Protein AF-A0A1V8NS09-F1 (afdb_monomer_lite)

Sequence (98 aa):
YKRRHLEYQLEYAQAYNNIHRMAGLQRALRHIDEYCTDGRLPKQKDRKVANKQRKVTTRQYELEQARISGKSEKIADRQAKLAEAREELAQARAELNH

Foldseek 3Di:
DQQVVLVVQLVVCVVVVVLVSNVVSLVVNVVCVVPVPPDDDQDVLSVQLVVLSVQLVVLNVQLVVCVVVVVVVVNVVSSVSSSVSVVSNVVSVVVVVD

Structure (mmCIF, N/CA/C/O backbone):
data_AF-A0A1V8NS09-F1
#
_entry.id   AF-A0A1V8NS09-F1
#
loop_
_atom_site.group_PDB
_atom_site.id
_atom_site.type_symbol
_atom_site.label_atom_id
_atom_site.label_alt_id
_atom_site.label_comp_id
_atom_site.label_asym_id
_atom_site.label_entity_id
_atom_site.label_seq_id
_atom_site.pdbx_PDB_ins_code
_atom_site.Cartn_x
_atom_site.Cartn_y
_atom_site.Cartn_z
_atom_site.occupancy
_atom_site.B_iso_or_equiv
_atom_site.auth_seq_id
_atom_site.auth_comp_id
_atom_site.auth_asym_id
_atom_site.auth_atom_id
_atom_site.pdbx_PDB_model_num
ATOM 1 N N . TYR A 1 1 ? 15.600 -6.358 -9.548 1.00 51.69 1 TYR A N 1
ATOM 2 C CA . TYR A 1 1 ? 15.520 -7.558 -8.686 1.00 51.69 1 TYR A CA 1
ATOM 3 C C . TYR A 1 1 ? 14.811 -7.298 -7.354 1.00 51.69 1 TYR A C 1
ATOM 5 O O . TYR A 1 1 ? 13.778 -7.909 -7.123 1.00 51.69 1 TYR A O 1
ATOM 13 N N . LYS A 1 2 ? 15.272 -6.357 -6.508 1.00 64.69 2 LYS A N 1
ATOM 14 C CA . LYS A 1 2 ? 14.659 -6.103 -5.181 1.00 64.69 2 LYS A CA 1
ATOM 15 C C . LYS A 1 2 ? 13.182 -5.662 -5.217 1.00 64.69 2 LYS A C 1
ATOM 17 O O . LYS A 1 2 ? 12.396 -6.153 -4.416 1.00 64.69 2 LYS A O 1
ATOM 22 N N . ARG A 1 3 ? 12.779 -4.807 -6.170 1.00 67.12 3 ARG A N 1
ATOM 23 C CA . ARG A 1 3 ? 11.380 -4.345 -6.307 1.00 67.12 3 ARG A CA 1
ATOM 24 C C . ARG A 1 3 ? 10.399 -5.485 -6.597 1.00 67.12 3 ARG A C 1
ATOM 26 O O . ARG A 1 3 ? 9.461 -5.687 -5.839 1.00 67.12 3 ARG A O 1
ATOM 33 N N . ARG A 1 4 ? 10.669 -6.247 -7.661 1.00 65.00 4 ARG A N 1
ATOM 34 C CA . ARG A 1 4 ? 9.799 -7.323 -8.164 1.00 65.00 4 ARG A CA 1
ATOM 35 C C . ARG A 1 4 ? 9.566 -8.420 -7.115 1.00 65.00 4 ARG A C 1
ATOM 37 O O . ARG A 1 4 ? 8.480 -8.971 -7.013 1.00 65.00 4 ARG A O 1
ATOM 44 N N . HIS A 1 5 ? 10.569 -8.678 -6.275 1.00 72.12 5 HIS A N 1
ATOM 45 C CA . HIS A 1 5 ? 10.450 -9.608 -5.152 1.00 72.12 5 HIS A CA 1
ATOM 46 C C . HIS A 1 5 ? 9.546 -9.074 -4.025 1.00 72.12 5 HIS A C 1
ATOM 48 O O . HIS A 1 5 ? 8.720 -9.812 -3.500 1.00 72.12 5 HIS A O 1
ATOM 54 N N . LEU A 1 6 ? 9.661 -7.791 -3.664 1.00 70.12 6 LEU A N 1
ATOM 55 C CA . LEU A 1 6 ? 8.772 -7.168 -2.673 1.00 70.12 6 LEU A CA 1
ATOM 56 C C . LEU A 1 6 ? 7.332 -7.046 -3.177 1.00 70.12 6 LEU A C 1
ATOM 58 O O . LEU A 1 6 ? 6.406 -7.122 -2.378 1.00 70.12 6 LEU A O 1
ATOM 62 N N . GLU A 1 7 ? 7.149 -6.872 -4.486 1.00 67.88 7 GLU A N 1
ATOM 63 C CA . GLU A 1 7 ? 5.840 -6.913 -5.146 1.00 67.88 7 GLU A CA 1
ATOM 64 C C . GLU A 1 7 ? 5.187 -8.282 -4.977 1.00 67.88 7 GLU A C 1
ATOM 66 O O . GLU A 1 7 ? 4.079 -8.358 -4.456 1.00 67.88 7 GLU A O 1
ATOM 71 N N . TYR A 1 8 ? 5.918 -9.355 -5.280 1.00 73.62 8 TYR A N 1
ATOM 72 C CA . TYR A 1 8 ? 5.437 -10.720 -5.079 1.00 73.62 8 TYR A CA 1
ATOM 73 C C . TYR A 1 8 ? 5.118 -11.019 -3.606 1.00 73.62 8 TYR A C 1
ATOM 75 O O . TYR A 1 8 ? 4.085 -11.596 -3.274 1.00 73.62 8 TYR A O 1
ATOM 83 N N . GLN A 1 9 ? 5.973 -10.573 -2.679 1.00 75.62 9 GLN A N 1
ATOM 84 C CA . GLN A 1 9 ? 5.695 -10.727 -1.250 1.00 75.62 9 GLN A CA 1
ATOM 85 C C . GLN A 1 9 ? 4.486 -9.907 -0.785 1.00 75.62 9 GLN A C 1
ATOM 87 O O . GLN A 1 9 ? 3.830 -10.296 0.182 1.00 75.62 9 GLN A O 1
ATOM 92 N N . LEU A 1 10 ? 4.200 -8.771 -1.429 1.00 71.75 10 LEU A N 1
ATOM 93 C CA . LEU A 1 10 ? 3.045 -7.935 -1.107 1.00 71.75 10 LEU A CA 1
ATOM 94 C C . LEU A 1 10 ? 1.755 -8.598 -1.582 1.00 71.75 10 LEU A C 1
ATOM 96 O O . LEU A 1 10 ? 0.789 -8.620 -0.827 1.00 71.75 10 LEU A O 1
ATOM 100 N N . GLU A 1 11 ? 1.775 -9.170 -2.782 1.00 68.00 11 GLU A N 1
ATOM 101 C CA . GLU A 1 11 ? 0.682 -9.956 -3.355 1.00 68.00 11 GLU A CA 1
ATOM 102 C C . GLU A 1 11 ? 0.383 -11.193 -2.491 1.00 68.00 11 GLU A C 1
ATOM 104 O O . GLU A 1 11 ? -0.760 -11.451 -2.117 1.00 68.00 11 GLU A O 1
ATOM 109 N N . TYR A 1 12 ? 1.429 -11.876 -2.019 1.00 73.62 12 TYR A N 1
ATOM 110 C CA . TYR A 1 12 ? 1.288 -12.958 -1.048 1.00 73.62 12 TYR A CA 1
ATOM 111 C C . TYR A 1 12 ? 0.711 -12.454 0.284 1.00 73.62 12 TYR A C 1
ATOM 113 O O . TYR A 1 12 ? -0.249 -13.005 0.809 1.00 73.62 12 TYR A O 1
ATOM 121 N N . ALA A 1 13 ? 1.241 -11.363 0.844 1.00 74.31 13 ALA A N 1
ATOM 122 C CA . ALA A 1 13 ? 0.719 -10.798 2.089 1.00 74.31 13 ALA A CA 1
ATOM 123 C C . ALA A 1 13 ? -0.742 -10.315 1.961 1.00 74.31 13 ALA A C 1
ATOM 125 O O . ALA A 1 13 ? -1.461 -10.315 2.962 1.00 74.31 13 ALA A O 1
ATOM 126 N N . GLN A 1 14 ? -1.178 -9.942 0.754 1.00 63.00 14 GLN A N 1
ATOM 127 C CA . GLN A 1 14 ? -2.560 -9.598 0.425 1.00 63.00 14 GLN A CA 1
ATOM 128 C C . GLN A 1 14 ? -3.471 -10.827 0.446 1.00 63.00 14 GLN A C 1
ATOM 130 O O . GLN A 1 14 ? -4.513 -10.773 1.095 1.00 63.00 14 GLN A O 1
ATOM 135 N N . ALA A 1 15 ? -3.062 -11.934 -0.180 1.00 68.31 15 ALA A N 1
ATOM 136 C CA . ALA A 1 15 ? -3.841 -13.176 -0.202 1.00 68.31 15 ALA A CA 1
ATOM 137 C C . ALA A 1 15 ? -4.168 -13.700 1.211 1.00 68.31 15 ALA A C 1
ATOM 139 O O . ALA A 1 15 ? -5.234 -14.261 1.440 1.00 68.31 15 ALA A O 1
ATOM 140 N N . TYR A 1 16 ? -3.280 -13.451 2.178 1.00 73.62 16 TYR A N 1
ATOM 141 C CA . TYR A 1 16 ? -3.449 -13.859 3.578 1.00 73.62 16 TYR A CA 1
ATOM 142 C C . TYR A 1 16 ? -3.912 -12.726 4.510 1.00 73.62 16 TYR A C 1
ATOM 144 O O . TYR A 1 16 ? -3.828 -12.857 5.731 1.00 73.62 16 TYR A O 1
ATOM 152 N N . ASN A 1 17 ? -4.361 -11.595 3.956 1.00 62.53 17 ASN A N 1
ATOM 153 C CA . ASN A 1 17 ? -4.857 -10.423 4.685 1.00 62.53 17 ASN A CA 1
ATOM 154 C C . ASN A 1 17 ? -3.914 -9.921 5.806 1.00 62.53 17 ASN A C 1
ATOM 156 O O . ASN A 1 17 ? -4.335 -9.427 6.856 1.00 62.53 17 ASN A O 1
ATOM 160 N N . ASN A 1 18 ? -2.601 -10.052 5.598 1.00 73.75 18 ASN A N 1
ATOM 161 C CA . ASN A 1 18 ? -1.593 -9.840 6.629 1.00 73.75 18 ASN A CA 1
ATOM 162 C C . ASN A 1 18 ? -1.134 -8.374 6.667 1.00 73.75 18 ASN A C 1
ATOM 164 O O . ASN A 1 18 ? -0.061 -8.000 6.184 1.00 73.75 18 ASN A O 1
ATOM 168 N N . ILE A 1 19 ? -1.983 -7.524 7.249 1.00 65.19 19 ILE 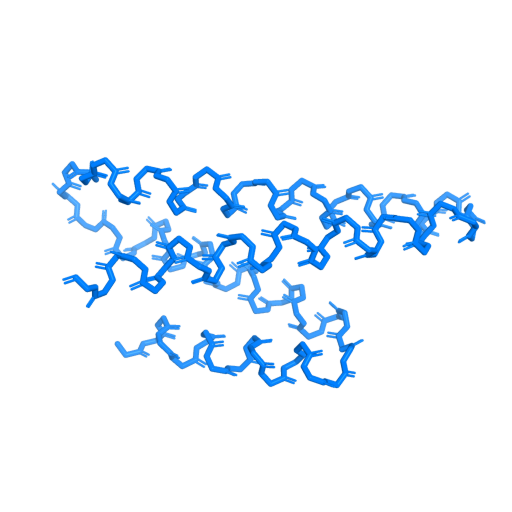A N 1
ATOM 169 C CA . ILE A 1 19 ? -1.870 -6.057 7.214 1.00 65.19 19 ILE A CA 1
ATOM 170 C C . ILE A 1 19 ? -0.493 -5.538 7.668 1.00 65.19 19 ILE A C 1
ATOM 172 O O . ILE A 1 19 ? 0.033 -4.604 7.060 1.00 65.19 19 ILE A O 1
ATOM 176 N N . HIS A 1 20 ? 0.109 -6.139 8.699 1.00 72.12 20 HIS A N 1
ATOM 177 C CA . HIS A 1 20 ? 1.413 -5.715 9.228 1.00 72.12 20 HIS A CA 1
ATOM 178 C C . HIS A 1 20 ? 2.551 -6.001 8.245 1.00 72.12 20 HIS A C 1
ATOM 180 O O . HIS A 1 20 ? 3.375 -5.127 7.966 1.00 72.12 20 HIS A O 1
ATOM 186 N N . ARG A 1 21 ? 2.553 -7.196 7.645 1.00 70.88 21 ARG A N 1
ATOM 187 C CA . ARG A 1 21 ? 3.531 -7.574 6.621 1.00 70.88 21 ARG A CA 1
ATOM 188 C C . ARG A 1 21 ? 3.386 -6.705 5.375 1.00 70.88 21 ARG A C 1
ATOM 190 O O . ARG A 1 21 ? 4.380 -6.209 4.850 1.00 70.88 21 ARG A O 1
ATOM 197 N N . MET A 1 22 ? 2.149 -6.428 4.964 1.00 68.69 22 MET A N 1
ATOM 198 C CA . MET A 1 22 ? 1.874 -5.496 3.869 1.00 68.69 22 MET A CA 1
ATOM 199 C C . MET A 1 22 ? 2.402 -4.088 4.166 1.00 68.69 22 MET A C 1
ATOM 201 O O . MET A 1 22 ? 2.902 -3.414 3.266 1.00 68.69 22 MET A O 1
ATOM 205 N N . ALA A 1 23 ? 2.318 -3.636 5.422 1.00 69.50 23 ALA A N 1
ATOM 206 C CA . ALA A 1 23 ? 2.825 -2.327 5.810 1.00 69.50 23 ALA A CA 1
ATOM 207 C C . ALA A 1 23 ? 4.346 -2.207 5.687 1.00 69.50 23 ALA A C 1
ATOM 209 O O . ALA A 1 23 ? 4.828 -1.239 5.091 1.00 69.50 23 ALA A O 1
ATOM 210 N N . GLY A 1 24 ? 5.084 -3.217 6.154 1.00 72.56 24 GLY A N 1
ATOM 211 C CA . GLY A 1 24 ? 6.538 -3.287 5.997 1.00 72.56 24 GLY A CA 1
ATOM 212 C C . GLY A 1 24 ? 6.967 -3.336 4.529 1.00 72.56 24 GLY A C 1
ATOM 213 O O . GLY A 1 24 ? 7.826 -2.562 4.106 1.00 72.56 24 GLY A O 1
ATOM 214 N N . LEU A 1 25 ? 6.303 -4.168 3.723 1.00 73.88 25 LEU A N 1
ATOM 215 C CA . LEU A 1 25 ? 6.597 -4.315 2.293 1.00 73.88 25 LEU A CA 1
ATOM 216 C C . LEU A 1 25 ? 6.326 -3.031 1.500 1.00 73.88 25 LEU A C 1
ATOM 218 O O . LEU A 1 25 ? 7.089 -2.686 0.600 1.00 73.88 25 LEU A O 1
ATOM 222 N N . GLN A 1 26 ? 5.291 -2.270 1.862 1.00 66.69 26 GLN A N 1
ATOM 223 C CA . GLN A 1 26 ? 5.014 -0.974 1.235 1.00 66.69 26 GLN A CA 1
ATOM 224 C C . GLN A 1 26 ? 6.035 0.094 1.608 1.00 66.69 26 GLN A C 1
ATOM 226 O O . GLN A 1 26 ? 6.396 0.915 0.766 1.00 66.69 26 GLN A O 1
ATOM 231 N N . ARG A 1 27 ? 6.547 0.061 2.840 1.00 71.62 27 ARG A N 1
ATOM 232 C CA . ARG A 1 27 ? 7.658 0.920 3.266 1.00 71.62 27 ARG A CA 1
ATOM 233 C C . ARG A 1 27 ? 8.930 0.598 2.482 1.00 71.62 27 ARG A C 1
ATOM 235 O O . ARG A 1 27 ? 9.562 1.512 1.967 1.00 71.62 27 ARG A O 1
ATOM 242 N N . ALA A 1 28 ? 9.238 -0.687 2.318 1.00 72.06 28 ALA A N 1
ATOM 243 C CA . ALA A 1 28 ? 10.380 -1.144 1.533 1.00 72.06 28 ALA A CA 1
ATOM 244 C C . ALA A 1 28 ? 10.255 -0.765 0.045 1.00 72.06 28 ALA A C 1
ATOM 246 O O . ALA A 1 28 ? 11.229 -0.330 -0.561 1.00 72.06 28 ALA A O 1
ATOM 247 N N . LEU A 1 29 ? 9.052 -0.857 -0.535 1.00 68.38 29 LEU A N 1
ATOM 248 C CA . LEU A 1 29 ? 8.798 -0.432 -1.915 1.00 68.38 29 LEU A CA 1
ATOM 249 C C . LEU A 1 29 ? 9.007 1.070 -2.117 1.00 68.38 29 LEU A C 1
ATOM 251 O O . LEU A 1 29 ? 9.655 1.447 -3.088 1.00 68.38 29 LEU A O 1
ATOM 255 N N . ARG A 1 30 ? 8.521 1.910 -1.193 1.00 67.38 30 ARG A N 1
ATOM 256 C CA . ARG A 1 30 ? 8.784 3.360 -1.223 1.00 67.38 30 ARG A CA 1
ATOM 257 C C . ARG A 1 30 ? 10.273 3.667 -1.166 1.00 67.38 30 ARG A C 1
ATOM 259 O O . ARG A 1 30 ? 10.744 4.482 -1.939 1.00 67.38 30 ARG A O 1
ATOM 266 N N . HIS A 1 31 ? 11.007 2.961 -0.312 1.00 68.00 31 HIS A N 1
ATOM 267 C CA . HIS A 1 31 ? 12.448 3.145 -0.188 1.00 68.00 31 HIS A CA 1
ATOM 268 C C . HIS A 1 31 ? 13.191 2.774 -1.481 1.00 68.00 31 HIS A C 1
ATOM 270 O O . HIS A 1 31 ? 14.186 3.395 -1.828 1.00 68.00 31 HIS A O 1
ATOM 276 N N . ILE A 1 32 ? 12.703 1.775 -2.222 1.00 65.19 32 ILE A N 1
ATOM 277 C CA . ILE A 1 32 ? 13.243 1.444 -3.546 1.00 65.19 32 ILE A CA 1
ATOM 278 C C . ILE A 1 32 ? 12.832 2.485 -4.589 1.00 65.19 32 ILE A C 1
ATOM 280 O O . ILE A 1 32 ? 13.658 2.831 -5.418 1.00 65.19 32 ILE A O 1
ATOM 284 N N . ASP A 1 33 ? 11.601 2.994 -4.570 1.00 62.09 33 ASP A N 1
ATOM 285 C CA . ASP A 1 33 ? 11.200 4.102 -5.453 1.00 62.09 33 ASP A CA 1
ATOM 286 C C . ASP A 1 33 ? 12.014 5.377 -5.177 1.00 62.09 33 ASP A C 1
ATOM 288 O O . ASP A 1 33 ? 12.373 6.090 -6.104 1.00 62.09 33 ASP A O 1
ATOM 292 N N . GLU A 1 34 ? 12.365 5.665 -3.926 1.00 63.00 34 GLU A N 1
ATOM 293 C CA . GLU A 1 34 ? 13.197 6.825 -3.588 1.00 63.00 34 GLU A CA 1
ATOM 294 C C . GLU A 1 34 ? 14.662 6.646 -4.004 1.00 63.00 34 GLU A C 1
ATOM 296 O O . GLU A 1 34 ? 15.268 7.603 -4.474 1.00 63.00 34 GLU A O 1
ATOM 301 N N . TYR A 1 35 ? 15.224 5.438 -3.877 1.00 59.09 35 TYR A N 1
ATOM 302 C CA . TYR A 1 35 ? 16.661 5.207 -4.091 1.00 59.09 35 TYR A CA 1
ATOM 303 C C . TYR A 1 35 ? 17.036 4.550 -5.427 1.00 59.09 35 TYR A C 1
ATOM 305 O O . TYR A 1 35 ? 18.177 4.676 -5.850 1.00 59.09 35 TYR A O 1
ATOM 313 N N . CYS A 1 36 ? 16.135 3.827 -6.099 1.00 55.91 36 CYS A N 1
ATOM 314 C CA . CYS A 1 36 ? 16.411 3.221 -7.413 1.00 55.91 36 CYS A CA 1
ATOM 315 C C . CYS A 1 36 ? 15.939 4.079 -8.591 1.00 55.91 36 CYS A C 1
ATOM 317 O O . CYS A 1 36 ? 16.194 3.702 -9.736 1.00 55.91 36 CYS A O 1
ATOM 319 N N . THR A 1 37 ? 15.277 5.213 -8.352 1.00 53.75 37 THR A N 1
ATOM 320 C CA . THR A 1 37 ? 14.942 6.170 -9.416 1.00 53.75 37 THR A CA 1
ATOM 321 C C . THR A 1 37 ? 16.139 7.088 -9.670 1.00 53.75 37 THR A C 1
ATOM 323 O O . THR A 1 37 ? 16.071 8.300 -9.497 1.00 53.75 37 THR A O 1
ATOM 326 N N . ASP A 1 38 ? 17.264 6.488 -10.059 1.00 44.50 38 ASP A N 1
ATOM 327 C CA . ASP A 1 38 ? 18.448 7.198 -10.536 1.00 44.50 38 ASP A CA 1
ATOM 328 C C . ASP A 1 38 ? 18.097 7.971 -11.825 1.00 44.50 38 ASP A C 1
ATOM 330 O O . ASP A 1 38 ? 17.951 7.410 -12.915 1.00 44.50 38 ASP A O 1
ATOM 334 N N . GLY A 1 39 ? 17.922 9.286 -11.689 1.00 48.31 39 GLY A N 1
ATOM 335 C CA . GLY A 1 39 ? 18.229 10.292 -12.712 1.00 48.31 39 GLY A CA 1
ATOM 336 C C . GLY A 1 39 ? 17.351 10.412 -13.966 1.00 48.31 39 GLY A C 1
ATOM 337 O O . GLY A 1 39 ? 17.607 11.306 -14.770 1.00 48.31 39 GLY A O 1
ATOM 338 N N . ARG A 1 40 ? 16.319 9.588 -14.184 1.00 52.41 40 ARG A N 1
ATOM 339 C CA . ARG A 1 40 ? 15.423 9.740 -15.353 1.00 52.41 40 ARG A CA 1
ATOM 340 C C . ARG A 1 40 ? 14.077 10.324 -14.948 1.00 52.41 40 ARG A C 1
ATOM 342 O O . ARG A 1 40 ? 13.431 9.814 -14.038 1.00 52.41 40 ARG A O 1
ATOM 349 N N . LEU A 1 41 ? 13.641 11.378 -15.650 1.00 51.38 41 LEU A N 1
ATOM 350 C CA . LEU A 1 41 ? 12.293 11.929 -15.499 1.00 51.38 41 LEU A CA 1
ATOM 351 C C . LEU A 1 41 ? 11.269 10.780 -15.595 1.00 51.38 41 LEU A C 1
ATOM 353 O O . LEU A 1 41 ? 11.244 10.093 -16.621 1.00 51.38 41 LEU A O 1
ATOM 357 N N . PRO A 1 42 ? 10.422 10.573 -14.572 1.00 55.50 42 PRO A N 1
ATOM 358 C CA . PRO A 1 42 ? 9.420 9.518 -14.601 1.00 55.50 42 PRO A CA 1
ATOM 359 C C . PRO A 1 42 ? 8.467 9.756 -15.776 1.00 55.50 42 PRO A C 1
ATOM 361 O O . PRO A 1 42 ? 7.906 10.851 -15.916 1.00 55.50 42 PRO A O 1
ATOM 364 N N . LYS A 1 43 ? 8.267 8.736 -16.622 1.00 64.38 43 LYS A N 1
ATOM 365 C CA . LYS A 1 43 ? 7.252 8.770 -17.686 1.00 64.38 43 LYS A CA 1
ATOM 366 C C . LYS A 1 43 ? 5.873 8.974 -17.036 1.00 64.38 43 LYS A C 1
ATOM 368 O O . LYS A 1 43 ? 5.687 8.703 -15.852 1.00 64.38 43 LYS A O 1
ATOM 373 N N . GLN A 1 44 ? 4.857 9.434 -17.774 1.00 63.88 44 GLN A N 1
ATOM 374 C CA . GLN A 1 44 ? 3.505 9.623 -17.199 1.00 63.88 44 GLN A CA 1
ATOM 375 C C . GLN A 1 44 ? 2.982 8.377 -16.454 1.00 63.88 44 GLN A C 1
ATOM 377 O O . GLN A 1 44 ? 2.350 8.511 -15.405 1.00 63.88 44 GLN A O 1
ATOM 382 N N . LYS A 1 45 ? 3.295 7.172 -16.954 1.00 62.38 45 LYS A N 1
ATOM 383 C CA . LYS A 1 45 ? 2.964 5.904 -16.290 1.00 62.38 45 LYS A CA 1
ATOM 384 C C . LYS A 1 45 ? 3.652 5.766 -14.916 1.00 62.38 45 LYS A C 1
ATOM 386 O O . LYS A 1 45 ? 2.997 5.380 -13.950 1.00 62.38 45 LYS A O 1
ATOM 391 N N . ASP A 1 46 ? 4.911 6.187 -14.783 1.00 68.25 46 ASP A N 1
ATOM 392 C CA . ASP A 1 46 ? 5.635 6.216 -13.501 1.00 68.25 46 ASP A CA 1
ATOM 393 C C . ASP A 1 46 ? 4.991 7.200 -12.512 1.00 68.25 46 ASP A C 1
ATOM 395 O O . ASP A 1 46 ? 4.841 6.892 -11.330 1.00 68.25 46 ASP A O 1
ATOM 399 N N . ARG A 1 47 ? 4.515 8.363 -12.989 1.00 73.12 47 ARG A N 1
ATOM 400 C CA . ARG A 1 47 ? 3.754 9.308 -12.147 1.00 73.12 47 ARG A CA 1
ATOM 401 C C . ARG A 1 47 ? 2.434 8.709 -11.659 1.00 73.12 47 ARG A C 1
ATOM 403 O O . ARG A 1 47 ? 2.064 8.923 -10.505 1.00 73.12 47 ARG A O 1
ATOM 410 N N . LYS A 1 48 ? 1.726 7.949 -12.504 1.00 77.19 48 LYS A N 1
ATOM 411 C CA . LYS A 1 48 ? 0.482 7.252 -12.127 1.00 77.19 48 LYS A CA 1
ATOM 412 C C . LYS A 1 48 ? 0.753 6.243 -11.008 1.00 77.19 48 LYS A C 1
ATOM 414 O O . LYS A 1 48 ? 0.062 6.271 -9.989 1.00 77.19 48 LYS A O 1
ATOM 419 N N . VAL A 1 49 ? 1.807 5.435 -11.142 1.00 75.94 49 VAL A N 1
ATOM 420 C CA . VAL A 1 49 ? 2.246 4.487 -10.105 1.00 75.94 49 VAL A CA 1
ATOM 421 C C . VAL A 1 49 ? 2.652 5.211 -8.820 1.00 75.94 49 VAL A C 1
ATOM 423 O O . VAL A 1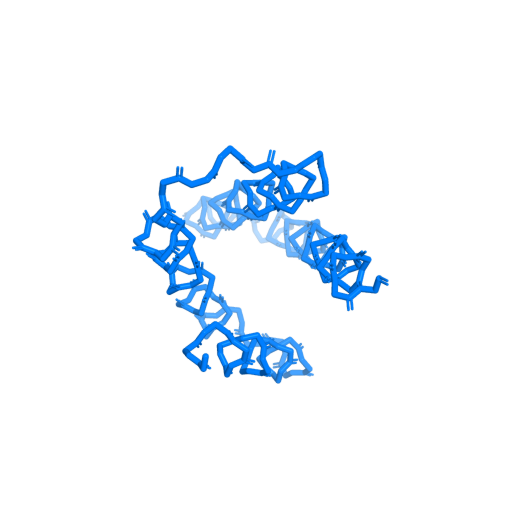 49 ? 2.192 4.834 -7.742 1.00 75.94 49 VAL A O 1
ATOM 426 N N . ALA A 1 50 ? 3.433 6.289 -8.912 1.00 75.31 50 ALA A N 1
ATOM 427 C CA . ALA A 1 50 ? 3.841 7.082 -7.753 1.00 75.31 50 ALA A CA 1
ATOM 428 C C . ALA A 1 50 ? 2.636 7.692 -7.010 1.00 75.31 50 ALA A C 1
ATOM 430 O O . ALA A 1 50 ? 2.565 7.640 -5.781 1.00 75.31 50 ALA A O 1
ATOM 431 N N . ASN A 1 51 ? 1.642 8.208 -7.737 1.00 79.38 51 ASN A N 1
ATOM 432 C CA . ASN A 1 51 ? 0.419 8.755 -7.147 1.00 79.38 51 ASN A CA 1
ATOM 433 C C . ASN A 1 51 ? -0.415 7.678 -6.445 1.00 79.38 51 ASN A C 1
ATOM 435 O O . ASN A 1 51 ? -0.858 7.884 -5.312 1.00 79.38 51 ASN A O 1
ATOM 439 N N . LYS A 1 52 ? -0.596 6.505 -7.066 1.00 81.56 52 LYS A N 1
ATOM 440 C CA . LYS A 1 52 ? -1.290 5.376 -6.426 1.00 81.56 52 LYS A CA 1
ATOM 441 C C . LYS A 1 52 ? -0.519 4.870 -5.199 1.00 81.56 52 LYS A C 1
ATOM 443 O O . LYS A 1 52 ? -1.124 4.587 -4.168 1.00 81.56 52 LYS A O 1
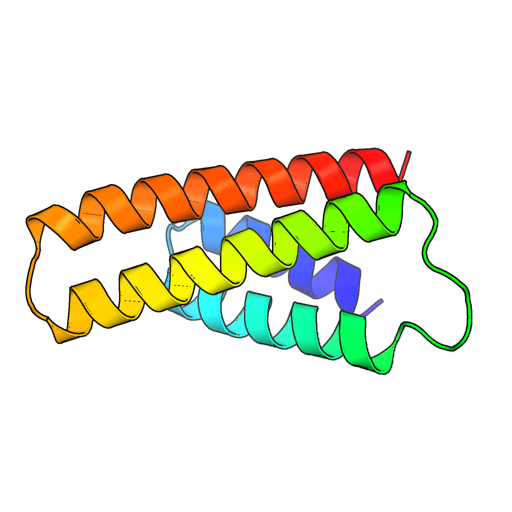ATOM 448 N N . GLN A 1 53 ? 0.814 4.870 -5.243 1.00 74.12 53 GLN A N 1
ATOM 449 C CA . GLN A 1 53 ? 1.661 4.507 -4.105 1.00 74.12 53 GLN A CA 1
ATOM 450 C C . GLN A 1 53 ? 1.513 5.491 -2.936 1.00 74.12 53 GLN A C 1
ATOM 452 O O . GLN A 1 53 ? 1.447 5.072 -1.773 1.00 74.12 53 GLN A O 1
ATOM 457 N N . ARG A 1 54 ? 1.415 6.795 -3.221 1.00 78.75 54 ARG A N 1
ATOM 458 C CA . ARG A 1 54 ? 1.097 7.816 -2.212 1.00 78.75 54 ARG A CA 1
ATOM 459 C C . ARG A 1 54 ? -0.294 7.590 -1.621 1.00 78.75 54 ARG A C 1
ATOM 461 O O . ARG A 1 54 ? -0.403 7.527 -0.401 1.00 78.75 54 ARG A O 1
ATOM 468 N N . LYS A 1 55 ? -1.316 7.347 -2.455 1.00 82.50 55 LYS A N 1
ATOM 469 C CA . LYS A 1 55 ? -2.694 7.049 -2.010 1.00 82.50 55 LYS A CA 1
ATOM 470 C C . LYS A 1 55 ? -2.727 5.871 -1.034 1.00 82.50 55 LYS A C 1
ATOM 472 O O . LYS A 1 55 ? -3.291 5.994 0.048 1.00 82.50 55 LYS A O 1
ATOM 477 N N . VAL A 1 56 ? -2.062 4.767 -1.372 1.00 80.56 56 VAL A N 1
ATOM 478 C CA . VAL A 1 56 ? -1.899 3.607 -0.484 1.00 80.56 56 VAL A CA 1
ATOM 479 C C . VAL A 1 56 ? -1.296 4.020 0.854 1.00 80.56 56 VAL A C 1
ATOM 481 O O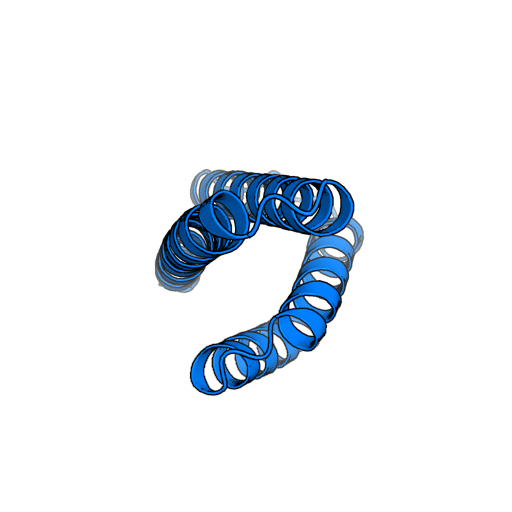 . VAL A 1 56 ? -1.852 3.697 1.896 1.00 80.56 56 VAL A O 1
ATOM 484 N N . THR A 1 57 ? -0.196 4.772 0.833 1.00 76.19 57 THR A N 1
ATOM 485 C CA . THR A 1 57 ? 0.498 5.223 2.049 1.00 76.19 57 THR A CA 1
ATOM 486 C C . THR A 1 57 ? -0.419 6.048 2.948 1.00 76.19 57 THR A C 1
ATOM 488 O O . THR A 1 57 ? -0.483 5.803 4.151 1.00 76.19 57 THR A O 1
ATOM 491 N N . THR A 1 58 ? -1.188 6.968 2.365 1.00 81.19 58 THR A N 1
ATOM 492 C CA . THR A 1 58 ? -2.192 7.750 3.090 1.00 81.19 58 THR A CA 1
ATOM 493 C C . THR A 1 58 ? -3.251 6.845 3.715 1.00 81.19 58 THR A C 1
ATOM 495 O O . THR A 1 58 ? -3.513 6.965 4.906 1.00 81.19 58 THR A O 1
ATOM 498 N N . ARG A 1 59 ? -3.809 5.879 2.970 1.00 83.56 59 ARG A N 1
ATOM 499 C CA . ARG A 1 59 ? -4.814 4.944 3.510 1.00 83.56 59 ARG A CA 1
ATOM 500 C C . ARG A 1 59 ? -4.267 4.060 4.631 1.00 83.56 59 ARG A C 1
ATOM 502 O O . ARG A 1 59 ? -4.995 3.754 5.569 1.00 83.56 59 ARG A O 1
ATOM 509 N N . GLN A 1 60 ? -2.992 3.673 4.568 1.00 78.38 60 GLN A N 1
ATOM 510 C CA . GLN A 1 60 ? -2.340 2.940 5.657 1.00 78.38 60 GLN A CA 1
ATOM 511 C C . GLN A 1 60 ? -2.256 3.781 6.922 1.00 78.38 60 GLN A C 1
ATOM 513 O O . GLN A 1 60 ? -2.566 3.286 8.000 1.00 78.38 60 GLN A O 1
ATOM 518 N N . TYR A 1 61 ? -1.852 5.042 6.777 1.00 79.19 61 TYR A N 1
ATOM 519 C CA . TYR A 1 61 ? -1.769 5.962 7.899 1.00 79.19 61 TYR A CA 1
ATOM 520 C C . TYR A 1 61 ? -3.152 6.212 8.507 1.00 79.19 61 TYR A C 1
ATOM 522 O O . TYR A 1 61 ? -3.315 6.105 9.715 1.00 79.19 61 TYR A O 1
ATOM 530 N N . GLU A 1 62 ? -4.178 6.437 7.682 1.00 82.75 62 GLU A N 1
ATOM 531 C CA . GLU A 1 62 ? -5.564 6.567 8.148 1.00 82.75 62 GLU A CA 1
ATOM 532 C C . GLU A 1 62 ? -6.052 5.320 8.900 1.00 82.75 62 GLU A C 1
ATOM 534 O O . GLU A 1 62 ? -6.744 5.440 9.910 1.00 82.75 62 GLU A O 1
ATOM 539 N N . LEU A 1 63 ? -5.689 4.125 8.424 1.00 81.81 63 LEU A N 1
ATOM 540 C CA . LEU A 1 63 ? -6.008 2.868 9.093 1.00 81.81 63 LEU A CA 1
ATOM 541 C C . LEU A 1 63 ? -5.291 2.744 10.445 1.00 81.81 63 LEU A C 1
ATOM 543 O O . LEU A 1 63 ? -5.896 2.315 11.424 1.00 81.81 63 LEU A O 1
ATOM 547 N N . GLU A 1 64 ? -4.016 3.115 10.513 1.00 80.12 64 GLU A N 1
ATOM 548 C CA . GLU A 1 64 ? -3.241 3.096 11.754 1.00 80.12 64 GLU A CA 1
ATOM 549 C C . GLU A 1 64 ? -3.796 4.095 12.774 1.00 80.12 64 GLU A C 1
ATOM 551 O O . GLU A 1 64 ? -4.023 3.736 13.927 1.00 80.12 64 GLU A O 1
ATOM 556 N N . GLN A 1 65 ? -4.144 5.305 12.334 1.00 81.19 65 GLN A N 1
ATOM 557 C CA . GLN A 1 65 ? -4.823 6.295 13.169 1.00 81.19 65 GLN A CA 1
ATOM 558 C C . GLN A 1 65 ? -6.193 5.796 13.651 1.00 81.19 65 GLN A C 1
ATOM 560 O O . GLN A 1 65 ? -6.537 5.977 14.817 1.00 81.19 65 GLN A O 1
ATOM 565 N N . ALA A 1 66 ? -6.969 5.114 12.799 1.00 84.19 66 ALA A N 1
ATOM 566 C CA . ALA A 1 66 ? -8.244 4.513 13.197 1.00 84.19 66 ALA A CA 1
ATOM 567 C C . ALA A 1 66 ? -8.066 3.391 14.238 1.00 84.19 66 ALA A C 1
ATOM 569 O O . ALA A 1 66 ? -8.882 3.283 15.155 1.00 84.19 66 ALA A O 1
ATOM 570 N N . ARG A 1 67 ? -6.988 2.599 14.125 1.00 78.19 67 ARG A N 1
ATOM 571 C CA . ARG A 1 67 ? -6.601 1.571 15.106 1.00 78.19 67 ARG A CA 1
ATOM 572 C C . ARG A 1 67 ? -6.225 2.185 16.451 1.00 78.19 67 ARG A C 1
ATOM 574 O O . ARG A 1 67 ? -6.748 1.744 17.466 1.00 78.19 67 ARG A O 1
ATOM 581 N N . ILE A 1 68 ? -5.386 3.223 16.452 1.00 81.06 68 ILE A N 1
ATOM 582 C CA . ILE A 1 68 ? -4.976 3.944 17.670 1.00 81.06 68 ILE A CA 1
ATOM 583 C C . ILE A 1 68 ? -6.183 4.625 18.330 1.00 81.06 68 ILE A C 1
ATOM 585 O O . ILE A 1 68 ? -6.345 4.572 19.543 1.00 81.06 68 ILE A O 1
ATOM 589 N N . SER A 1 69 ? -7.072 5.212 17.527 1.00 81.25 69 SER A N 1
ATOM 5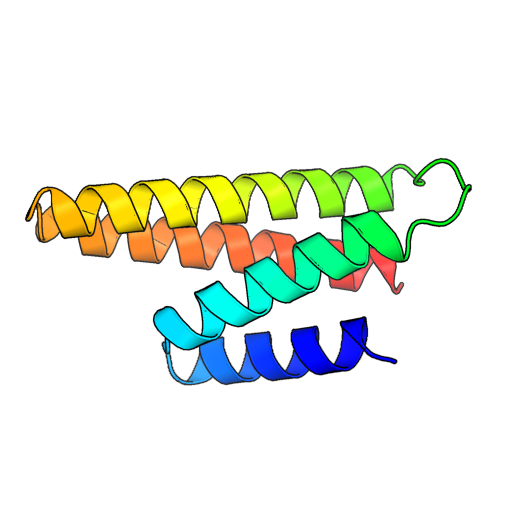90 C CA . SER A 1 69 ? -8.314 5.841 17.986 1.00 81.25 69 SER A CA 1
ATOM 591 C C . SER A 1 69 ? -9.336 4.849 18.570 1.00 81.25 69 SER A C 1
ATOM 593 O O . SER A 1 69 ? -10.359 5.305 19.081 1.00 81.25 69 SER A O 1
ATOM 595 N N . GLY A 1 70 ? -9.144 3.532 18.431 1.00 77.19 70 GLY A N 1
ATOM 596 C CA . GLY A 1 70 ? -10.079 2.512 18.924 1.00 77.19 70 GLY A CA 1
ATOM 597 C C . GLY A 1 70 ? -11.437 2.475 18.209 1.00 77.19 70 GLY A C 1
ATOM 598 O O . GLY A 1 70 ? -12.355 1.798 18.665 1.00 77.19 70 GLY A O 1
ATOM 599 N N . LYS A 1 71 ? -11.599 3.184 17.082 1.00 78.12 71 LYS A N 1
ATOM 600 C CA . LYS A 1 71 ? -12.862 3.233 16.324 1.00 78.12 71 LYS A CA 1
ATOM 601 C C . LYS A 1 71 ? -12.956 2.029 15.392 1.00 78.12 71 LYS A C 1
ATOM 603 O O . LYS A 1 71 ? -12.724 2.157 14.193 1.00 78.12 71 LYS A O 1
ATOM 608 N N . SER A 1 72 ? -13.296 0.873 15.953 1.00 66.44 72 SER A N 1
ATOM 609 C CA . SER A 1 72 ? -13.385 -0.431 15.277 1.00 66.44 72 SER A CA 1
ATOM 610 C C . SER A 1 72 ? -14.210 -0.420 13.984 1.00 66.44 72 SER A C 1
ATOM 612 O O . SER A 1 72 ? -13.746 -0.945 12.975 1.00 66.44 72 SER A O 1
ATOM 614 N N . GLU A 1 73 ? -15.353 0.266 13.953 1.00 73.25 73 GLU A N 1
ATOM 615 C CA . GLU A 1 73 ? -16.171 0.418 12.735 1.00 73.25 73 GLU A CA 1
ATOM 616 C C . GLU A 1 73 ? -15.409 1.132 11.601 1.00 73.25 73 GLU A C 1
ATOM 618 O O . GLU A 1 73 ? -15.476 0.750 10.433 1.00 73.25 73 GLU A O 1
ATOM 623 N N . LYS A 1 74 ? -14.575 2.121 11.948 1.00 78.25 74 LYS A N 1
ATOM 624 C CA . LYS A 1 74 ? -13.733 2.826 10.974 1.00 78.25 74 LYS A CA 1
ATOM 625 C C . LYS A 1 74 ? -12.542 1.985 10.528 1.00 78.25 74 LYS A C 1
ATOM 627 O O . LYS A 1 74 ? -12.025 2.230 9.446 1.00 78.25 74 LYS A O 1
ATOM 632 N N . ILE A 1 75 ? -12.094 1.003 11.308 1.00 77.50 75 ILE A N 1
ATOM 633 C CA . ILE A 1 75 ? -10.960 0.146 10.929 1.00 77.50 75 ILE A CA 1
ATOM 634 C C . ILE A 1 75 ? -11.329 -0.701 9.709 1.00 77.50 75 ILE A C 1
ATOM 636 O O . ILE A 1 75 ? -10.551 -0.735 8.758 1.00 77.50 75 ILE A O 1
ATOM 640 N N . ALA A 1 76 ? -12.516 -1.316 9.698 1.00 80.75 76 ALA A N 1
ATOM 641 C CA . ALA A 1 76 ? -12.971 -2.146 8.582 1.00 80.75 76 ALA A CA 1
ATOM 642 C C . ALA A 1 76 ? -13.126 -1.334 7.280 1.00 80.75 76 ALA A C 1
ATOM 644 O O . ALA A 1 76 ? -12.571 -1.713 6.248 1.00 80.75 76 ALA A O 1
ATOM 645 N N . ASP A 1 77 ? -13.775 -0.165 7.337 1.00 85.25 77 ASP A N 1
ATOM 646 C CA . ASP A 1 77 ? -13.913 0.737 6.178 1.00 85.25 77 ASP A CA 1
ATOM 647 C C . ASP A 1 77 ? -12.546 1.220 5.657 1.00 85.25 77 ASP A C 1
ATOM 649 O O . ASP A 1 77 ? -12.279 1.231 4.453 1.00 85.25 77 ASP A O 1
ATOM 653 N N . ARG A 1 78 ? -11.620 1.570 6.560 1.00 83.00 78 ARG A N 1
ATOM 654 C CA . ARG A 1 78 ? -10.266 1.995 6.172 1.00 83.00 78 ARG A CA 1
ATOM 655 C C . ARG A 1 78 ? -9.427 0.838 5.636 1.00 83.00 78 ARG A C 1
ATOM 657 O O . ARG A 1 78 ? -8.609 1.071 4.749 1.00 83.00 78 ARG A O 1
ATOM 664 N N . GLN A 1 79 ? -9.641 -0.392 6.106 1.00 80.06 79 GLN A N 1
ATOM 665 C CA . GLN A 1 79 ? -9.037 -1.596 5.525 1.00 80.06 79 GLN A CA 1
ATOM 666 C C . GLN A 1 79 ? -9.541 -1.843 4.106 1.00 80.06 79 GLN A C 1
ATOM 668 O O . GLN A 1 79 ? -8.715 -2.068 3.226 1.00 80.06 79 GLN A O 1
ATOM 673 N N . ALA A 1 80 ? -10.851 -1.736 3.868 1.00 84.62 80 ALA A N 1
ATOM 674 C CA . ALA A 1 80 ? -11.433 -1.888 2.537 1.00 84.62 80 ALA A CA 1
ATOM 675 C C . ALA A 1 80 ? -10.883 -0.834 1.559 1.00 84.62 80 ALA A C 1
ATOM 677 O O . ALA A 1 80 ? -10.352 -1.179 0.506 1.00 84.62 80 ALA A O 1
ATOM 678 N N . LYS A 1 81 ? -10.868 0.446 1.954 1.00 84.81 81 LYS A N 1
ATOM 679 C CA . LYS A 1 81 ? -10.291 1.542 1.143 1.00 84.81 81 LYS A CA 1
ATOM 680 C C . LYS A 1 81 ? -8.794 1.388 0.899 1.00 84.81 81 LYS A C 1
ATOM 682 O O . LYS A 1 81 ? -8.272 1.812 -0.133 1.00 84.81 81 LYS A O 1
ATOM 687 N N . LEU A 1 82 ? -8.076 0.825 1.868 1.00 82.75 82 LEU A N 1
ATOM 688 C CA . LEU A 1 82 ? -6.667 0.498 1.710 1.00 82.75 82 LEU A CA 1
ATOM 689 C C . LEU A 1 82 ? -6.476 -0.653 0.718 1.00 82.75 82 LEU A C 1
ATOM 691 O O . LEU A 1 82 ? -5.552 -0.582 -0.086 1.00 82.75 82 LEU A O 1
ATOM 695 N N . ALA A 1 83 ? -7.321 -1.685 0.754 1.00 81.00 83 ALA A N 1
ATOM 696 C CA . ALA A 1 83 ? -7.291 -2.776 -0.215 1.00 81.00 83 ALA A CA 1
ATOM 697 C C . ALA A 1 83 ? -7.562 -2.262 -1.637 1.00 81.00 83 ALA A C 1
ATOM 699 O O . ALA A 1 83 ? -6.750 -2.498 -2.525 1.00 81.00 83 ALA A O 1
ATOM 700 N N . GLU A 1 84 ? -8.594 -1.442 -1.822 1.00 84.62 84 GLU A N 1
ATOM 701 C CA . GLU A 1 84 ? -8.926 -0.825 -3.112 1.00 84.62 84 GLU A CA 1
ATOM 702 C C . GLU A 1 84 ? -7.762 0.022 -3.659 1.00 84.62 84 GLU A C 1
ATOM 704 O O . GLU A 1 84 ? -7.310 -0.162 -4.787 1.00 84.62 84 GLU A O 1
ATOM 709 N N . ALA A 1 85 ? -7.188 0.911 -2.837 1.00 83.38 85 ALA A N 1
ATOM 710 C CA . ALA A 1 85 ? -6.043 1.725 -3.251 1.00 83.38 85 ALA A CA 1
ATOM 711 C C . ALA A 1 85 ? -4.817 0.875 -3.635 1.00 83.38 85 ALA A C 1
ATOM 713 O O . ALA A 1 85 ? -4.004 1.293 -4.463 1.00 83.38 85 ALA A O 1
ATOM 714 N N . ARG A 1 86 ? -4.660 -0.301 -3.017 1.00 74.00 86 ARG A N 1
ATOM 715 C CA . ARG A 1 86 ? -3.586 -1.252 -3.328 1.00 74.00 86 ARG A CA 1
ATOM 716 C C . ARG A 1 86 ? -3.836 -1.983 -4.638 1.00 74.00 86 ARG A C 1
ATOM 718 O O . ARG A 1 86 ? -2.889 -2.164 -5.396 1.00 74.00 86 ARG A O 1
ATOM 725 N N . GLU A 1 87 ? -5.079 -2.339 -4.919 1.00 80.44 87 GLU A N 1
ATOM 726 C CA . GLU A 1 87 ? -5.472 -2.965 -6.176 1.00 80.44 87 GLU A CA 1
ATOM 727 C C . GLU A 1 87 ? -5.262 -2.008 -7.357 1.00 80.44 87 GLU A C 1
ATOM 729 O O . GLU A 1 87 ? -4.607 -2.355 -8.338 1.00 80.44 87 GLU A O 1
ATOM 734 N N . GLU A 1 88 ? -5.662 -0.742 -7.205 1.00 81.69 88 GLU A N 1
ATOM 735 C CA . GLU A 1 88 ? -5.391 0.302 -8.199 1.00 81.69 88 GLU A CA 1
ATOM 736 C C . GLU A 1 88 ? -3.885 0.511 -8.448 1.00 81.69 88 GLU A C 1
ATOM 738 O O . GLU A 1 88 ? -3.463 0.830 -9.562 1.00 81.69 88 GLU A O 1
ATOM 743 N N . LEU A 1 89 ? -3.057 0.377 -7.405 1.00 79.38 89 LEU A N 1
ATOM 744 C CA . LEU A 1 89 ? -1.602 0.439 -7.534 1.00 79.38 89 LEU A CA 1
ATOM 745 C C . LEU A 1 89 ? -1.064 -0.774 -8.304 1.00 79.38 89 LEU A C 1
ATOM 747 O O . LEU A 1 89 ? -0.178 -0.601 -9.141 1.00 79.38 89 LEU A O 1
ATOM 751 N N . ALA A 1 90 ? -1.576 -1.975 -8.030 1.00 75.69 90 ALA A N 1
ATOM 752 C CA . ALA A 1 90 ? -1.191 -3.192 -8.740 1.00 75.69 90 ALA A CA 1
ATOM 753 C C . ALA A 1 90 ? -1.537 -3.092 -10.232 1.00 75.69 90 ALA A C 1
ATOM 755 O O . ALA A 1 90 ? -0.672 -3.324 -11.073 1.00 75.69 90 ALA A O 1
ATOM 756 N N . GLN A 1 91 ? -2.744 -2.624 -10.561 1.00 79.19 91 GLN A N 1
ATOM 757 C CA . GLN A 1 91 ? -3.164 -2.375 -11.943 1.00 79.19 91 GLN A CA 1
ATOM 758 C C . GLN A 1 91 ? -2.269 -1.340 -12.636 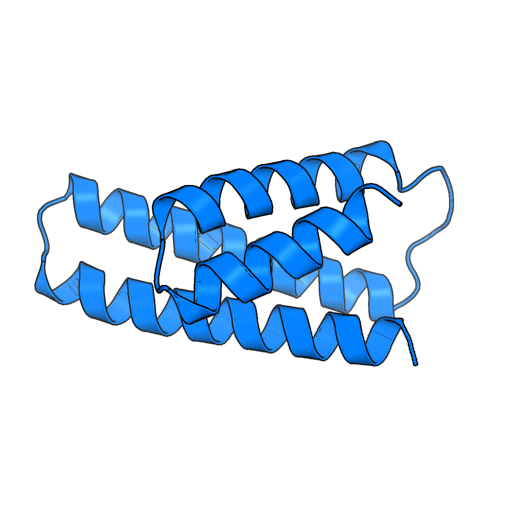1.00 79.19 91 GLN A C 1
ATOM 760 O O . GLN A 1 91 ? -1.743 -1.599 -13.715 1.00 79.19 91 GLN A O 1
ATOM 765 N N . ALA A 1 92 ? -2.005 -0.196 -11.993 1.00 79.62 92 ALA A N 1
ATOM 766 C CA . ALA A 1 92 ? -1.126 0.829 -12.561 1.00 79.62 92 ALA A CA 1
ATOM 767 C C . ALA A 1 92 ? 0.310 0.319 -12.795 1.00 79.62 92 ALA A C 1
ATOM 769 O O . ALA A 1 92 ? 0.984 0.769 -13.720 1.00 79.62 92 ALA A O 1
ATOM 770 N N . ARG A 1 93 ? 0.792 -0.618 -11.968 1.00 67.06 93 ARG A N 1
ATOM 771 C CA . ARG A 1 93 ? 2.098 -1.274 -12.146 1.00 67.06 93 ARG A CA 1
ATOM 772 C C . ARG A 1 93 ? 2.083 -2.316 -13.259 1.00 67.06 93 ARG A C 1
ATOM 774 O O . ARG A 1 93 ? 3.062 -2.405 -13.995 1.00 67.06 93 ARG A O 1
ATOM 781 N N . ALA A 1 94 ? 0.999 -3.073 -13.402 1.00 72.62 94 ALA A N 1
ATOM 782 C CA . ALA A 1 94 ? 0.819 -3.992 -14.521 1.00 72.62 94 ALA A CA 1
ATOM 783 C C . ALA A 1 94 ? 0.831 -3.226 -15.855 1.00 72.62 94 ALA A C 1
ATOM 785 O O . ALA A 1 94 ? 1.564 -3.598 -16.763 1.00 72.62 94 ALA A O 1
ATOM 786 N N . GLU A 1 95 ? 0.138 -2.084 -15.924 1.00 71.12 95 GLU A N 1
ATOM 787 C CA . GLU A 1 95 ? 0.160 -1.175 -17.081 1.00 71.12 95 GLU A CA 1
ATOM 788 C C . GLU A 1 95 ? 1.540 -0.543 -17.353 1.00 71.12 95 GLU A C 1
ATOM 790 O O . GLU A 1 95 ? 1.808 -0.115 -18.479 1.00 71.12 95 GLU A O 1
ATOM 795 N N . LEU A 1 96 ? 2.403 -0.416 -16.336 1.00 65.69 96 LEU A N 1
ATOM 796 C CA . LEU A 1 96 ? 3.759 0.129 -16.479 1.00 65.69 96 LEU A CA 1
ATOM 797 C C . LEU A 1 96 ? 4.728 -0.888 -17.101 1.00 65.69 96 LEU A C 1
ATOM 799 O O . LEU A 1 96 ? 5.626 -0.491 -17.838 1.00 65.69 96 LEU A O 1
ATOM 803 N N . ASN A 1 97 ? 4.547 -2.177 -16.807 1.00 56.06 97 ASN A N 1
ATOM 804 C CA . ASN A 1 97 ? 5.376 -3.266 -17.335 1.00 56.06 97 ASN A CA 1
ATOM 805 C C . ASN A 1 97 ? 4.929 -3.763 -18.726 1.00 56.06 97 ASN A C 1
ATOM 807 O O . ASN A 1 97 ? 5.545 -4.694 -19.244 1.00 56.06 97 ASN A O 1
ATOM 811 N N . HIS A 1 98 ? 3.885 -3.158 -19.302 1.00 48.12 98 HIS A N 1
ATOM 812 C CA . HIS A 1 98 ? 3.281 -3.506 -20.589 1.00 48.12 98 HIS A CA 1
ATOM 813 C C . HIS A 1 98 ? 3.485 -2.399 -21.632 1.00 48.12 98 HIS A C 1
ATOM 815 O O . HIS A 1 98 ? 3.700 -2.772 -22.805 1.00 48.12 98 HIS A O 1
#

pLDDT: mean 71.97, std 9.41, range [44.5, 85.25]

Secondary structure (DSSP, 8-state):
-HHHHHHHHHHHHHHTT-HHHHHHHHHHHHHHHHHH--S-PPPHHHHHHHHHHHHHHHHHHHHHHHHHTT-HHHHHHHHHHHHHHHHHHHHHHHHH--

Organism: Citrobacter braakii (NCBI:txid57706)

Radius of gyration: 13.88 Å; chains: 1; bounding box: 35×26×40 Å

InterPro domains:
  IPR009468 Protein of unknown function DUF1090 [PF06476] (2-90)